Protein AF-A0A2E8ATG1-F1 (afdb_monomer_lite)

Secondary structure (DSSP, 8-state):
---SEEEEEE----HHHHHHHHHHH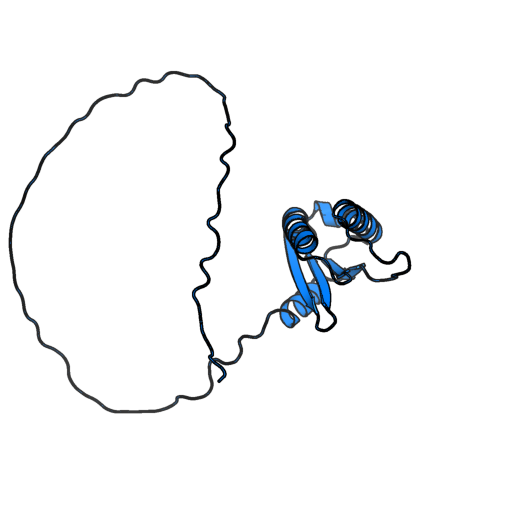HHHEEEEEEEE-TTS-EEEEEEEPHHHHTS-HHHHHHHHHHHHHHTT-PPPTT--SSEEEE-HHHHHHHHHHHS-----SSSS----------------------------------------------PPPP----------

Sequence (168 aa):
MAVRALFAEIPPLSPEVLAKLWSWSKEKFERSDVHMNLDESHVLIALCTEEGQNKTVRDWQRLLRTNLQNWGAELPKAQKGWLRGITVQEYESVSRAQSPQNSDQSAALREPDALAAAPEQNTCASCRGVAYSIGEEITPATTAVPHTTANFMRLPPPVNLLRKIAAH

Radius of gyration: 28.65 Å; chains: 1; bounding box: 74×66×48 Å

Structure (mmCIF, N/CA/C/O backbone):
data_AF-A0A2E8ATG1-F1
#
_entry.id   AF-A0A2E8ATG1-F1
#
loop_
_atom_site.group_PDB
_atom_site.id
_atom_site.type_symbol
_atom_site.label_atom_id
_atom_site.label_alt_id
_atom_site.label_comp_id
_atom_site.label_asym_id
_atom_site.label_entity_id
_atom_site.label_seq_id
_atom_site.pdbx_PDB_ins_code
_atom_site.Cartn_x
_atom_site.Cartn_y
_atom_site.Cartn_z
_atom_site.occupancy
_atom_site.B_iso_or_equiv
_atom_site.auth_seq_id
_atom_site.auth_comp_id
_atom_site.auth_asym_id
_atom_site.auth_atom_id
_atom_site.pdbx_PDB_model_num
ATOM 1 N N . MET A 1 1 ? -15.087 0.752 11.299 1.00 57.62 1 MET A N 1
ATOM 2 C CA . MET A 1 1 ? -13.902 0.599 12.167 1.00 57.62 1 MET A CA 1
ATOM 3 C C . MET A 1 1 ? -12.806 1.486 11.613 1.00 57.62 1 MET A C 1
ATOM 5 O O . MET A 1 1 ? -12.564 1.418 10.412 1.00 57.62 1 MET A O 1
ATOM 9 N N . ALA A 1 2 ? -12.229 2.345 12.453 1.00 69.19 2 ALA A N 1
ATOM 10 C CA . ALA A 1 2 ? -11.079 3.169 12.092 1.00 69.19 2 ALA A CA 1
ATOM 11 C C . ALA A 1 2 ? -9.877 2.264 11.791 1.00 69.19 2 ALA A C 1
ATOM 13 O O . ALA A 1 2 ? -9.642 1.292 12.514 1.00 69.19 2 ALA A O 1
ATOM 14 N N . VAL A 1 3 ? -9.149 2.545 10.713 1.00 81.44 3 VAL A N 1
ATOM 15 C CA . VAL A 1 3 ? -8.020 1.714 10.281 1.00 81.44 3 VAL A CA 1
ATOM 16 C C . VAL A 1 3 ? -6.734 2.302 10.839 1.00 81.44 3 VAL A C 1
ATOM 18 O O . VAL A 1 3 ? -6.309 3.368 10.406 1.00 81.44 3 VAL A O 1
ATOM 21 N N . ARG A 1 4 ? -6.111 1.613 11.800 1.00 89.25 4 ARG A N 1
ATOM 22 C CA . ARG A 1 4 ? -4.843 2.064 12.400 1.00 89.25 4 ARG A CA 1
ATOM 23 C C . ARG A 1 4 ? -3.612 1.598 11.643 1.00 89.25 4 ARG A C 1
ATOM 25 O O . ARG A 1 4 ? -2.631 2.328 11.601 1.00 89.25 4 ARG A O 1
ATOM 32 N N . ALA A 1 5 ? -3.679 0.431 11.019 1.00 92.44 5 ALA A N 1
ATOM 33 C CA . ALA A 1 5 ? -2.623 -0.067 10.161 1.00 92.44 5 ALA A CA 1
ATOM 34 C C . ALA A 1 5 ? -3.205 -0.777 8.936 1.00 92.44 5 ALA A C 1
ATOM 36 O O . ALA A 1 5 ? -4.348 -1.246 8.938 1.00 92.44 5 ALA A O 1
ATOM 37 N N . LEU A 1 6 ? -2.409 -0.826 7.876 1.00 92.94 6 LEU A N 1
ATOM 38 C CA . LEU A 1 6 ? -2.749 -1.391 6.583 1.00 92.94 6 LEU A CA 1
ATOM 39 C C . LEU A 1 6 ? -1.721 -2.435 6.185 1.00 92.94 6 LEU A C 1
ATOM 41 O O . LEU A 1 6 ? -0.523 -2.273 6.407 1.00 92.94 6 LEU A O 1
ATOM 45 N N . PHE A 1 7 ? -2.225 -3.472 5.537 1.00 92.88 7 PHE A N 1
ATOM 46 C CA . PHE A 1 7 ? -1.437 -4.476 4.853 1.00 92.88 7 PHE A CA 1
ATOM 47 C C . PHE A 1 7 ? -1.975 -4.602 3.433 1.00 92.88 7 PHE A C 1
ATOM 49 O O . PHE A 1 7 ? -3.181 -4.816 3.256 1.00 92.88 7 PHE A O 1
ATOM 56 N N . ALA A 1 8 ? -1.106 -4.443 2.439 1.00 92.62 8 ALA A N 1
ATOM 57 C CA . ALA A 1 8 ? -1.463 -4.578 1.040 1.00 92.62 8 ALA A CA 1
ATOM 58 C C . ALA A 1 8 ? -0.477 -5.473 0.284 1.00 92.62 8 ALA A C 1
ATOM 60 O O . ALA A 1 8 ? 0.713 -5.182 0.237 1.00 92.62 8 ALA A O 1
ATOM 61 N N . GLU A 1 9 ? -0.999 -6.518 -0.347 1.00 91.19 9 GLU A N 1
ATOM 62 C CA . GLU A 1 9 ? -0.312 -7.354 -1.326 1.00 91.19 9 GLU A CA 1
ATOM 63 C C . GLU A 1 9 ? -0.580 -6.795 -2.720 1.00 91.19 9 GLU A C 1
ATOM 65 O O . GLU A 1 9 ? -1.704 -6.800 -3.228 1.00 91.19 9 GLU A O 1
ATOM 70 N N . ILE A 1 10 ? 0.468 -6.272 -3.329 1.00 90.25 10 ILE A N 1
ATOM 71 C CA . ILE A 1 10 ? 0.442 -5.604 -4.617 1.00 90.25 10 ILE A CA 1
ATOM 72 C C . ILE A 1 10 ? 1.152 -6.529 -5.613 1.00 90.25 10 ILE A C 1
ATOM 74 O O . ILE A 1 10 ? 2.206 -7.076 -5.283 1.00 90.25 10 ILE A O 1
ATOM 78 N N . PRO A 1 11 ? 0.599 -6.749 -6.818 1.00 89.12 11 PRO A N 1
ATOM 79 C CA . PRO A 1 11 ? 1.281 -7.529 -7.848 1.00 89.12 11 PRO A CA 1
ATOM 80 C C . PRO A 1 11 ? 2.657 -6.930 -8.197 1.00 89.12 11 PRO A C 1
ATOM 82 O O . PRO A 1 11 ? 2.937 -5.787 -7.823 1.00 89.12 11 PRO A O 1
ATOM 85 N N . PRO A 1 12 ? 3.511 -7.666 -8.927 1.00 90.06 12 PRO A N 1
ATOM 86 C CA . PRO A 1 12 ? 4.789 -7.147 -9.397 1.00 90.06 12 PRO A CA 1
ATOM 87 C C . PRO A 1 12 ? 4.622 -5.785 -10.081 1.00 90.06 12 PRO A C 1
ATOM 89 O O . PRO A 1 12 ? 3.819 -5.622 -11.004 1.00 90.06 12 PRO A O 1
ATOM 92 N N . LEU A 1 13 ? 5.352 -4.788 -9.584 1.00 89.00 13 LEU A N 1
ATOM 93 C CA . LEU A 1 13 ? 5.352 -3.426 -10.103 1.00 89.00 13 LEU A CA 1
ATOM 94 C C . LEU A 1 13 ? 6.653 -3.166 -10.856 1.00 89.00 13 LEU A C 1
ATOM 96 O O . LEU A 1 13 ? 7.703 -3.703 -10.508 1.00 89.00 13 LEU A O 1
ATOM 100 N N . SER A 1 14 ? 6.608 -2.275 -11.846 1.00 92.06 14 SER A N 1
ATOM 101 C CA . SER A 1 14 ? 7.843 -1.738 -12.411 1.00 92.06 14 SER A CA 1
ATOM 102 C C . SER A 1 14 ? 8.593 -0.913 -11.350 1.00 92.06 14 SER A C 1
ATOM 104 O O . SER A 1 14 ? 7.960 -0.303 -10.477 1.00 92.06 14 SER A O 1
ATOM 106 N N . PRO A 1 15 ? 9.934 -0.832 -11.417 1.00 91.50 15 PRO A N 1
ATOM 107 C CA . PRO A 1 15 ? 10.729 -0.093 -10.433 1.00 91.50 15 PRO A CA 1
ATOM 108 C C . PRO A 1 15 ? 10.347 1.395 -10.350 1.00 91.50 15 PRO A C 1
ATOM 110 O O . PRO A 1 15 ? 10.405 1.992 -9.277 1.00 91.50 15 PRO A O 1
ATOM 113 N N . GLU A 1 16 ? 9.888 1.992 -11.454 1.00 94.06 16 GLU A N 1
ATOM 114 C CA . GLU A 1 16 ? 9.400 3.376 -11.480 1.00 94.06 16 GLU A CA 1
ATOM 115 C C . GLU A 1 16 ? 8.114 3.562 -10.665 1.00 94.06 16 GLU A C 1
ATOM 117 O O . GLU A 1 16 ? 7.968 4.546 -9.935 1.00 94.06 16 GLU A O 1
ATOM 122 N N . VAL A 1 17 ? 7.174 2.618 -10.772 1.00 93.44 17 VAL A N 1
ATOM 123 C CA . VAL A 1 17 ? 5.928 2.647 -9.997 1.00 93.44 17 VAL A CA 1
ATOM 124 C C . VAL A 1 17 ? 6.217 2.351 -8.530 1.00 93.44 17 VAL A C 1
ATOM 126 O O . VAL A 1 17 ? 5.651 3.007 -7.658 1.00 93.44 17 VAL A O 1
ATOM 129 N N . LEU A 1 18 ? 7.133 1.422 -8.248 1.00 92.56 18 LEU A N 1
ATOM 130 C CA . LEU A 1 18 ? 7.557 1.104 -6.888 1.00 92.56 18 LEU A CA 1
ATOM 131 C C . LEU A 1 18 ? 8.179 2.320 -6.185 1.00 92.56 18 LEU A C 1
ATOM 133 O O . LEU A 1 18 ? 7.839 2.605 -5.038 1.00 92.56 18 LEU A O 1
ATOM 137 N N . ALA A 1 19 ? 9.025 3.085 -6.880 1.00 93.12 19 ALA A N 1
ATOM 138 C CA . ALA A 1 19 ? 9.593 4.320 -6.344 1.00 93.12 19 ALA A CA 1
ATOM 139 C C . ALA A 1 19 ? 8.503 5.350 -5.995 1.00 93.12 19 ALA A C 1
ATOM 141 O O . ALA A 1 19 ? 8.533 5.946 -4.918 1.00 93.12 19 ALA A O 1
ATOM 142 N N . LYS A 1 20 ? 7.496 5.518 -6.864 1.00 95.12 20 LYS A N 1
ATOM 143 C CA . LYS A 1 20 ? 6.347 6.402 -6.597 1.00 95.12 20 LYS A CA 1
ATOM 144 C C . LYS A 1 20 ? 5.509 5.913 -5.418 1.00 95.12 20 LYS A C 1
ATOM 146 O O . LYS A 1 20 ? 5.111 6.726 -4.586 1.00 95.12 20 LYS A O 1
ATOM 151 N N . LEU A 1 21 ? 5.279 4.603 -5.325 1.00 93.62 21 LEU A N 1
ATOM 152 C CA . LEU A 1 21 ? 4.564 3.981 -4.214 1.00 93.62 21 LEU A CA 1
ATOM 153 C C . LEU A 1 21 ? 5.277 4.241 -2.884 1.00 93.62 21 LEU A C 1
ATOM 155 O O . LEU A 1 21 ? 4.624 4.642 -1.925 1.00 93.62 21 LEU A O 1
ATOM 159 N N . TRP A 1 22 ? 6.600 4.075 -2.850 1.00 92.12 22 TRP A N 1
ATOM 160 C CA . TRP A 1 22 ? 7.430 4.335 -1.675 1.00 92.12 22 TRP A CA 1
ATOM 161 C C . TRP A 1 22 ? 7.403 5.806 -1.247 1.00 92.12 22 TRP A C 1
ATOM 163 O O . TRP A 1 22 ? 7.229 6.122 -0.070 1.00 92.12 22 TRP A O 1
ATOM 173 N N . SER A 1 23 ? 7.553 6.734 -2.197 1.00 93.62 23 SER A N 1
ATOM 174 C CA . SER A 1 23 ? 7.465 8.170 -1.908 1.00 93.62 23 SER A CA 1
ATOM 175 C C . SER A 1 23 ? 6.084 8.557 -1.382 1.00 93.62 23 SER A C 1
ATOM 177 O O . SER A 1 23 ? 5.979 9.272 -0.388 1.00 93.62 23 SER A O 1
ATOM 179 N N . TRP A 1 24 ? 5.026 8.049 -2.014 1.00 94.12 24 TRP A N 1
ATOM 180 C CA . TRP A 1 24 ? 3.653 8.309 -1.600 1.00 94.12 24 TRP A CA 1
ATOM 181 C C . TRP A 1 24 ? 3.334 7.711 -0.224 1.00 94.12 24 TRP A C 1
ATOM 183 O O . TRP A 1 24 ? 2.677 8.365 0.585 1.00 94.12 24 TRP A O 1
ATOM 193 N N . SER A 1 25 ? 3.805 6.495 0.076 1.00 92.44 25 SER A N 1
ATOM 194 C CA . SER A 1 25 ? 3.542 5.858 1.367 1.00 92.44 25 SER A CA 1
ATOM 195 C C . SER A 1 25 ? 4.200 6.631 2.511 1.00 92.44 25 SER A C 1
ATOM 197 O O . SER A 1 25 ? 3.554 6.876 3.527 1.00 92.44 25 SER A O 1
ATOM 199 N N . LYS A 1 26 ? 5.430 7.119 2.314 1.00 92.31 26 LYS A N 1
ATOM 200 C CA . LYS A 1 26 ? 6.115 7.974 3.295 1.00 92.31 26 LYS A CA 1
ATOM 201 C C . LYS A 1 26 ? 5.419 9.312 3.540 1.00 92.31 26 LYS A C 1
ATOM 203 O O . LYS A 1 26 ? 5.548 9.862 4.625 1.00 92.31 26 LYS A O 1
ATOM 208 N N . GLU A 1 27 ? 4.711 9.847 2.549 1.00 91.56 27 GLU A N 1
ATOM 209 C CA . GLU A 1 27 ? 3.950 11.092 2.699 1.00 91.56 27 GLU A CA 1
ATOM 210 C C . GLU A 1 27 ? 2.621 10.870 3.438 1.00 91.56 27 GLU A C 1
ATOM 212 O O . GLU A 1 27 ? 2.176 11.728 4.197 1.00 91.56 27 GLU A O 1
ATOM 217 N N . LYS A 1 28 ? 1.947 9.739 3.191 1.00 88.88 28 LYS A N 1
ATOM 218 C CA . LYS A 1 28 ? 0.584 9.492 3.696 1.00 88.88 28 LYS A CA 1
ATOM 219 C C . LYS A 1 28 ? 0.516 8.779 5.038 1.00 88.88 28 LYS A C 1
ATOM 221 O O . LYS A 1 28 ? -0.519 8.868 5.702 1.00 88.88 28 LYS A O 1
ATOM 226 N N . PHE A 1 29 ? 1.562 8.062 5.420 1.00 92.44 29 PHE A N 1
ATOM 227 C CA . PHE A 1 29 ? 1.578 7.224 6.612 1.00 92.44 29 PHE A CA 1
ATOM 228 C C . PHE A 1 29 ? 2.613 7.717 7.614 1.00 92.44 29 PHE A C 1
ATOM 230 O O . PHE A 1 29 ? 3.634 8.285 7.243 1.00 92.44 29 PHE A O 1
ATOM 237 N N . GLU A 1 30 ? 2.352 7.479 8.898 1.00 92.56 30 GLU A N 1
ATOM 238 C CA . GLU A 1 30 ? 3.309 7.809 9.958 1.00 92.56 30 GLU A CA 1
ATOM 239 C C . GLU A 1 30 ? 4.551 6.918 9.852 1.00 92.56 30 GLU A C 1
ATOM 241 O O . GLU A 1 30 ? 5.685 7.363 10.021 1.00 92.56 30 GLU A O 1
ATOM 246 N N . ARG A 1 31 ? 4.322 5.641 9.536 1.00 92.12 31 ARG A N 1
ATOM 247 C CA . ARG A 1 31 ? 5.357 4.662 9.213 1.00 92.12 31 ARG A CA 1
ATOM 248 C C . ARG A 1 31 ? 4.882 3.815 8.051 1.00 92.12 31 ARG A C 1
ATOM 250 O O . ARG A 1 31 ? 3.710 3.449 7.994 1.00 92.12 31 ARG A O 1
ATOM 257 N N . SER A 1 32 ? 5.777 3.505 7.128 1.00 93.19 32 SER A N 1
ATOM 258 C CA . SER A 1 32 ? 5.475 2.608 6.021 1.00 93.19 32 SER A CA 1
ATOM 259 C C . SER A 1 32 ? 6.720 1.863 5.595 1.00 93.19 32 SER A C 1
ATOM 261 O O . SER A 1 32 ? 7.764 2.494 5.426 1.00 93.19 32 SER A O 1
ATOM 263 N N . ASP A 1 33 ? 6.551 0.585 5.306 1.00 91.19 33 ASP A N 1
ATOM 264 C CA . ASP A 1 33 ? 7.558 -0.267 4.706 1.00 91.19 33 ASP A CA 1
ATOM 265 C C . ASP A 1 33 ? 6.963 -0.972 3.486 1.00 91.19 33 ASP A C 1
ATOM 267 O O . ASP A 1 33 ? 5.779 -1.319 3.448 1.00 91.19 33 ASP A O 1
ATOM 271 N N . VAL A 1 34 ? 7.794 -1.157 2.465 1.00 90.69 34 VAL A N 1
ATOM 272 C CA . VAL A 1 34 ? 7.466 -1.910 1.256 1.00 90.69 34 VAL A CA 1
ATOM 273 C C . VAL A 1 34 ? 8.520 -2.986 1.084 1.00 90.69 34 VAL A C 1
ATOM 275 O O . VAL A 1 34 ? 9.709 -2.686 0.981 1.00 90.69 34 VAL A O 1
ATOM 278 N N . HIS A 1 35 ? 8.072 -4.230 1.044 1.00 89.19 35 HIS A N 1
ATOM 279 C CA . HIS A 1 35 ? 8.912 -5.406 0.881 1.00 89.19 35 HIS A CA 1
ATOM 280 C C . HIS A 1 35 ? 8.585 -6.087 -0.440 1.00 89.19 35 HIS A C 1
ATOM 282 O O . HIS A 1 35 ? 7.469 -5.974 -0.940 1.00 89.19 35 HIS A O 1
ATOM 288 N N . MET A 1 36 ? 9.551 -6.801 -1.000 1.00 88.50 36 MET A N 1
ATOM 289 C CA . MET A 1 36 ? 9.329 -7.685 -2.138 1.00 88.50 36 MET A CA 1
ATOM 290 C C . MET A 1 36 ? 9.270 -9.120 -1.611 1.00 88.50 36 MET A C 1
ATOM 292 O O . MET A 1 36 ? 10.162 -9.536 -0.873 1.00 88.50 36 MET A O 1
ATOM 296 N N . ASN A 1 37 ? 8.219 -9.855 -1.957 1.00 86.69 37 ASN A N 1
ATOM 297 C CA . ASN A 1 37 ? 8.102 -11.279 -1.667 1.00 86.69 37 ASN A CA 1
ATOM 298 C C . ASN A 1 37 ? 8.910 -12.115 -2.675 1.00 86.69 37 ASN A C 1
ATOM 300 O O . ASN A 1 37 ? 9.404 -11.619 -3.688 1.00 86.69 37 ASN A O 1
ATOM 304 N N . LEU A 1 38 ? 9.004 -13.419 -2.402 1.00 85.19 38 LEU A N 1
ATOM 305 C CA . LEU A 1 38 ? 9.671 -14.398 -3.267 1.00 85.19 38 LEU A CA 1
ATOM 306 C C . LEU A 1 38 ? 8.981 -14.563 -4.630 1.00 85.19 38 LEU A C 1
ATOM 308 O O . LEU A 1 38 ? 9.638 -14.886 -5.612 1.00 85.19 38 LEU A O 1
ATOM 312 N N . ASP A 1 39 ? 7.672 -14.333 -4.688 1.00 86.81 39 ASP A N 1
ATOM 313 C CA . ASP A 1 39 ? 6.832 -14.384 -5.887 1.00 86.81 39 ASP A CA 1
ATOM 314 C C . ASP A 1 39 ? 6.810 -13.059 -6.676 1.00 86.81 39 ASP A C 1
ATOM 316 O O . ASP A 1 39 ? 5.908 -12.826 -7.477 1.00 86.81 39 ASP A O 1
ATOM 320 N N . GLU A 1 40 ? 7.791 -12.177 -6.443 1.00 84.81 40 GLU A N 1
ATOM 321 C CA . GLU A 1 40 ? 7.927 -10.841 -7.055 1.00 84.81 40 GLU A CA 1
ATOM 322 C C . GLU A 1 40 ? 6.778 -9.865 -6.726 1.00 84.81 40 GLU A C 1
ATOM 324 O O . GLU A 1 40 ? 6.772 -8.712 -7.171 1.00 84.81 40 GLU A O 1
ATOM 329 N N . SER A 1 41 ? 5.801 -10.286 -5.916 1.00 87.56 41 SER A N 1
ATOM 330 C CA . SER A 1 41 ? 4.780 -9.398 -5.375 1.00 87.56 41 SER A CA 1
ATOM 331 C C . SER A 1 41 ? 5.399 -8.426 -4.372 1.00 87.56 41 SER A C 1
ATOM 333 O O . SER A 1 41 ? 6.410 -8.707 -3.731 1.00 87.56 41 SER A O 1
ATOM 335 N N . HIS A 1 42 ? 4.762 -7.278 -4.186 1.00 89.94 42 HIS A N 1
ATOM 336 C CA . HIS A 1 42 ? 5.199 -6.266 -3.235 1.00 89.94 42 HIS A CA 1
ATOM 337 C C . HIS A 1 42 ? 4.216 -6.191 -2.074 1.00 89.94 42 HIS A C 1
ATOM 339 O O . HIS A 1 42 ? 3.006 -6.135 -2.277 1.00 89.94 42 HIS A O 1
ATOM 345 N N . VAL A 1 43 ? 4.721 -6.167 -0.849 1.00 91.56 43 VAL A N 1
ATOM 346 C CA . VAL A 1 43 ? 3.921 -6.021 0.363 1.00 91.56 43 VAL A CA 1
ATOM 347 C C . VAL A 1 43 ? 4.137 -4.625 0.917 1.00 91.56 43 VAL A C 1
ATOM 349 O O . VAL A 1 43 ? 5.242 -4.293 1.329 1.00 91.56 43 VAL A O 1
ATOM 352 N N . LEU A 1 44 ? 3.080 -3.819 0.953 1.00 92.44 44 LEU A N 1
ATOM 353 C CA . LEU A 1 44 ? 3.049 -2.545 1.665 1.00 92.44 44 LEU A CA 1
ATOM 354 C C . LEU A 1 44 ? 2.457 -2.767 3.058 1.00 92.44 44 LEU A C 1
ATOM 356 O O . LEU A 1 44 ? 1.324 -3.232 3.197 1.00 92.44 44 LEU A O 1
ATOM 360 N N . ILE A 1 45 ? 3.202 -2.370 4.082 1.00 93.12 45 ILE A N 1
ATOM 361 C CA . ILE A 1 45 ? 2.774 -2.375 5.479 1.00 93.12 45 ILE A CA 1
ATOM 362 C C . ILE A 1 45 ? 2.862 -0.938 5.971 1.00 93.12 45 ILE A C 1
ATOM 364 O O . ILE A 1 45 ? 3.906 -0.306 5.837 1.00 93.12 45 ILE A O 1
ATOM 368 N N . ALA A 1 46 ? 1.779 -0.393 6.515 1.00 93.75 46 ALA A N 1
ATOM 369 C CA . ALA A 1 46 ? 1.765 1.011 6.910 1.00 93.75 46 ALA A CA 1
ATOM 370 C C . ALA A 1 46 ? 0.941 1.282 8.167 1.00 93.75 46 ALA A C 1
ATOM 372 O O . ALA A 1 46 ? -0.098 0.663 8.386 1.00 93.75 46 ALA A O 1
ATOM 373 N N . LEU A 1 47 ? 1.394 2.248 8.962 1.00 93.44 47 LEU A N 1
ATOM 374 C CA . LEU A 1 47 ? 0.708 2.795 10.125 1.00 93.44 47 LEU A CA 1
ATOM 375 C C . LEU A 1 47 ? 0.051 4.129 9.745 1.00 93.44 47 LEU A C 1
ATOM 377 O O . LEU A 1 47 ? 0.713 5.066 9.291 1.00 93.44 47 LEU A O 1
ATOM 381 N N . CYS A 1 48 ? -1.266 4.216 9.907 1.00 91.50 48 CYS A N 1
ATOM 382 C CA . CYS A 1 48 ? -2.050 5.388 9.530 1.00 91.50 48 CYS A CA 1
ATOM 383 C C . CYS A 1 48 ? -1.837 6.557 10.498 1.00 91.50 48 CYS A C 1
ATOM 385 O O . CYS A 1 48 ? -1.975 6.395 11.711 1.00 91.50 48 CYS A O 1
ATOM 387 N N . THR A 1 49 ? -1.638 7.755 9.942 1.00 90.56 49 THR A N 1
ATOM 388 C CA . THR A 1 49 ? -1.724 9.022 10.686 1.00 90.56 49 THR A CA 1
ATOM 389 C C . THR A 1 49 ? -3.126 9.224 11.268 1.00 90.56 49 THR A C 1
ATOM 391 O O . THR A 1 49 ? -4.084 8.581 10.830 1.00 90.56 49 THR A O 1
ATOM 394 N N . GLU A 1 50 ? -3.288 10.151 12.215 1.00 85.50 50 GLU A N 1
ATOM 395 C CA . GLU A 1 50 ? -4.601 10.469 12.802 1.00 85.50 50 GLU A CA 1
ATOM 396 C C . GLU A 1 50 ? -5.654 10.837 11.741 1.00 85.50 50 GLU A C 1
ATOM 398 O O . GLU A 1 50 ? -6.792 10.369 11.799 1.00 85.50 50 GLU A O 1
ATOM 403 N N . GLU A 1 51 ? -5.267 11.593 10.708 1.00 82.44 51 GLU A N 1
ATOM 404 C CA . GLU A 1 51 ? -6.148 11.912 9.578 1.00 82.44 51 GLU A CA 1
ATOM 405 C C . GLU A 1 51 ? -6.518 10.654 8.771 1.00 82.44 51 GLU A C 1
ATOM 407 O O . GLU A 1 51 ? -7.671 10.459 8.368 1.00 82.44 51 GLU A O 1
ATOM 412 N N . GLY A 1 52 ? -5.547 9.761 8.568 1.00 80.56 52 GLY A N 1
ATOM 413 C CA . GLY A 1 52 ? -5.721 8.495 7.864 1.00 80.56 52 GLY A CA 1
ATOM 414 C C . GLY A 1 52 ? -6.604 7.481 8.597 1.00 80.56 52 GLY A C 1
ATOM 415 O O . GLY A 1 52 ? -7.271 6.673 7.947 1.00 80.56 52 GLY A O 1
ATOM 416 N N . GLN A 1 53 ? -6.661 7.542 9.930 1.00 83.81 53 GLN A N 1
ATOM 417 C CA . GLN A 1 53 ? -7.459 6.633 10.762 1.00 83.81 53 GLN A CA 1
ATOM 418 C C . GLN A 1 53 ? -8.970 6.805 10.563 1.00 83.81 53 GLN A C 1
ATOM 420 O O . GLN A 1 53 ? -9.726 5.846 10.736 1.00 83.81 53 GLN A O 1
ATOM 425 N N . ASN A 1 54 ? -9.411 7.990 10.131 1.00 86.44 54 ASN A N 1
ATOM 426 C CA . ASN A 1 54 ? -10.816 8.266 9.820 1.00 86.44 54 ASN A CA 1
ATOM 427 C 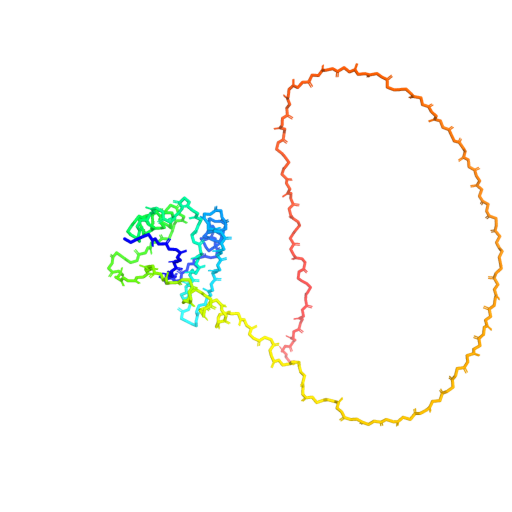C . ASN A 1 54 ? -11.285 7.624 8.504 1.00 86.44 54 ASN A C 1
ATOM 429 O O . ASN A 1 54 ? -12.485 7.567 8.236 1.00 86.44 54 ASN A O 1
ATOM 433 N N . LYS A 1 55 ? -10.360 7.134 7.671 1.00 88.44 55 LYS A N 1
ATOM 434 C CA . LYS A 1 55 ? -10.678 6.493 6.392 1.00 88.44 55 LYS A CA 1
ATOM 435 C C . LYS A 1 55 ? -10.964 5.008 6.578 1.00 88.44 55 LYS A C 1
ATOM 437 O O . LYS A 1 55 ? -10.341 4.318 7.386 1.00 88.44 55 LYS A O 1
ATOM 442 N N . THR A 1 56 ? -11.891 4.487 5.780 1.00 90.44 56 THR A N 1
ATOM 443 C CA . THR A 1 56 ? -12.168 3.050 5.748 1.00 90.44 56 THR A CA 1
ATOM 444 C C . THR A 1 56 ? -11.154 2.315 4.871 1.00 90.44 56 THR A C 1
ATOM 446 O O . THR A 1 56 ? -10.517 2.899 3.994 1.00 90.44 56 THR A O 1
ATOM 449 N N . VAL A 1 57 ? -11.050 0.993 5.038 1.00 90.12 57 VAL A N 1
ATOM 450 C CA . VAL A 1 57 ? -10.254 0.122 4.147 1.00 90.12 57 VAL A CA 1
ATOM 451 C C . VAL A 1 57 ? -10.642 0.332 2.677 1.00 90.12 57 VAL A C 1
ATOM 453 O O . VAL A 1 57 ? -9.784 0.338 1.800 1.00 90.12 57 VAL A O 1
ATOM 456 N N . ARG A 1 58 ? -11.932 0.565 2.400 1.00 89.31 58 ARG A N 1
ATOM 457 C CA . ARG A 1 58 ? -12.446 0.805 1.047 1.00 89.31 58 ARG A CA 1
ATOM 458 C C . ARG A 1 58 ? -11.958 2.134 0.465 1.00 89.31 58 ARG A C 1
ATOM 460 O O . ARG A 1 58 ? -11.667 2.197 -0.729 1.00 89.31 58 ARG A O 1
ATOM 467 N N . ASP A 1 59 ? -11.846 3.172 1.288 1.00 91.25 59 ASP A N 1
ATOM 468 C CA . ASP A 1 59 ? -11.303 4.467 0.861 1.00 91.25 59 ASP A CA 1
ATOM 469 C C . ASP A 1 59 ? -9.820 4.343 0.517 1.00 91.25 59 ASP A C 1
ATOM 471 O O . ASP A 1 59 ? -9.384 4.833 -0.524 1.00 91.25 59 ASP A O 1
ATOM 475 N N . TRP A 1 60 ? -9.066 3.609 1.339 1.00 91.00 60 TRP A N 1
ATOM 476 C CA . TRP A 1 60 ? -7.663 3.296 1.074 1.00 91.00 60 TRP A CA 1
ATOM 477 C C . TRP A 1 60 ? -7.478 2.461 -0.194 1.00 91.00 60 TRP A C 1
ATOM 479 O O . TRP A 1 60 ? -6.641 2.801 -1.027 1.00 91.00 60 TRP A O 1
ATOM 489 N N . GLN A 1 61 ? -8.305 1.433 -0.401 1.00 90.69 61 GLN A N 1
ATOM 490 C CA . GLN A 1 61 ? -8.321 0.648 -1.640 1.00 90.69 61 GLN A CA 1
ATOM 491 C C . GLN A 1 61 ? -8.571 1.523 -2.865 1.00 90.69 61 GLN A C 1
ATOM 493 O O . GLN A 1 61 ? -7.886 1.376 -3.876 1.00 90.69 61 GLN A O 1
ATOM 498 N N . ARG A 1 62 ? -9.551 2.431 -2.786 1.00 90.38 62 ARG A N 1
ATOM 499 C CA . ARG A 1 62 ? -9.865 3.349 -3.883 1.00 90.38 62 ARG A CA 1
ATOM 500 C C . ARG A 1 62 ? -8.690 4.279 -4.165 1.00 90.38 62 ARG A C 1
ATOM 502 O O . ARG A 1 62 ? -8.303 4.406 -5.319 1.00 90.38 62 ARG A O 1
ATOM 509 N N . LEU A 1 63 ? -8.120 4.893 -3.130 1.00 91.75 63 LEU A N 1
ATOM 510 C CA . LEU A 1 63 ? -7.008 5.832 -3.261 1.00 91.75 63 LEU A CA 1
ATOM 511 C C . LEU A 1 63 ? -5.773 5.162 -3.871 1.00 91.75 63 LEU A C 1
ATOM 513 O O . LEU A 1 63 ? -5.219 5.661 -4.848 1.00 91.75 63 LEU A O 1
ATOM 517 N N . LEU A 1 64 ? -5.384 4.006 -3.331 1.00 91.31 64 LEU A N 1
ATOM 518 C CA . LEU A 1 64 ? -4.211 3.278 -3.792 1.00 91.31 64 LEU A CA 1
ATOM 519 C C . LEU A 1 64 ? -4.395 2.761 -5.224 1.00 91.31 64 LEU A C 1
ATOM 521 O O . LEU A 1 64 ? -3.488 2.893 -6.039 1.00 91.31 64 LEU A O 1
ATOM 525 N N . ARG A 1 65 ? -5.586 2.252 -5.566 1.00 91.00 65 ARG A N 1
ATOM 526 C CA . ARG A 1 65 ? -5.897 1.819 -6.935 1.00 91.00 65 ARG A CA 1
ATOM 527 C C . ARG A 1 65 ? -5.837 2.980 -7.928 1.00 91.00 65 ARG A C 1
ATOM 529 O O . ARG A 1 65 ? -5.239 2.817 -8.985 1.00 91.00 65 ARG A O 1
ATOM 536 N N . THR A 1 66 ? -6.417 4.134 -7.594 1.00 92.06 66 THR A N 1
ATOM 537 C CA . THR A 1 66 ? -6.348 5.331 -8.447 1.00 92.06 66 THR A CA 1
ATOM 538 C C . THR A 1 66 ? -4.903 5.777 -8.660 1.00 92.06 66 THR A C 1
ATOM 540 O O . THR A 1 66 ? -4.516 6.075 -9.784 1.00 92.06 66 THR A O 1
ATOM 543 N N . ASN A 1 67 ? -4.087 5.790 -7.605 1.00 93.31 67 ASN A N 1
ATOM 544 C CA . ASN A 1 67 ? -2.683 6.179 -7.711 1.00 93.31 67 ASN A CA 1
ATOM 545 C C . ASN A 1 67 ? -1.878 5.213 -8.578 1.00 93.31 67 ASN A C 1
ATOM 547 O O . ASN A 1 67 ? -1.193 5.656 -9.493 1.00 93.31 67 ASN A O 1
ATOM 551 N N . LEU A 1 68 ? -2.010 3.906 -8.342 1.00 91.50 68 LEU A N 1
ATOM 552 C CA . LEU A 1 68 ? -1.325 2.890 -9.140 1.00 91.50 68 LEU A CA 1
ATOM 553 C C . LEU A 1 68 ? -1.725 2.994 -10.618 1.00 91.50 68 LEU A C 1
ATOM 555 O O . LEU A 1 68 ? -0.846 3.024 -11.477 1.00 91.50 68 LEU A O 1
ATOM 559 N N . GLN A 1 69 ? -3.015 3.197 -10.906 1.00 92.19 69 GLN A N 1
ATOM 560 C CA . GLN A 1 69 ? -3.497 3.422 -12.270 1.00 92.19 69 GLN A CA 1
ATOM 561 C C . GLN A 1 69 ? -2.885 4.683 -12.901 1.00 92.19 69 GLN A C 1
ATOM 563 O O . GLN A 1 69 ? -2.412 4.634 -14.034 1.00 92.19 69 GLN A O 1
ATOM 568 N N . ASN A 1 70 ? -2.829 5.794 -12.162 1.00 93.75 70 ASN A N 1
ATOM 569 C CA . ASN A 1 70 ? -2.202 7.038 -12.623 1.00 93.75 70 ASN A CA 1
ATOM 570 C C . ASN A 1 70 ? -0.690 6.896 -12.856 1.00 93.75 70 ASN A C 1
ATOM 572 O O . ASN A 1 70 ? -0.101 7.673 -13.605 1.00 93.75 70 ASN A O 1
ATOM 576 N N . TRP A 1 71 ? -0.042 5.927 -12.209 1.00 94.31 71 TRP A N 1
ATOM 577 C CA . TRP A 1 71 ? 1.379 5.638 -12.389 1.00 94.31 71 TRP A CA 1
ATOM 578 C C . TRP A 1 71 ? 1.656 4.608 -13.487 1.00 94.31 71 TRP A C 1
ATOM 580 O O . TRP A 1 71 ? 2.824 4.369 -13.779 1.00 94.31 71 TRP A O 1
ATOM 590 N N . GLY A 1 72 ? 0.617 4.048 -14.114 1.00 89.94 72 GLY A N 1
ATOM 591 C CA . GLY A 1 72 ? 0.740 3.057 -15.184 1.00 89.94 72 GLY A CA 1
ATOM 592 C C . GLY A 1 72 ? 0.744 1.602 -14.707 1.00 89.94 72 GLY A C 1
ATOM 593 O O . GLY A 1 72 ? 1.100 0.723 -15.485 1.00 89.94 72 GLY A O 1
ATOM 594 N N . ALA A 1 73 ? 0.353 1.330 -13.458 1.00 88.25 73 ALA A N 1
ATOM 595 C CA . ALA A 1 73 ? 0.154 -0.024 -12.947 1.00 88.25 73 ALA A CA 1
ATOM 596 C C . ALA A 1 73 ? -1.337 -0.364 -12.837 1.00 88.25 73 ALA A C 1
ATOM 598 O O . ALA A 1 73 ? -2.112 0.337 -12.184 1.00 88.25 73 ALA A O 1
ATOM 599 N N . GLU A 1 74 ? -1.744 -1.481 -13.434 1.00 82.94 74 GLU A N 1
ATOM 600 C CA . GLU A 1 74 ? -3.106 -1.993 -13.307 1.00 82.94 74 GLU A CA 1
ATOM 601 C C . GLU A 1 74 ? -3.169 -3.092 -12.244 1.00 82.94 74 GLU A C 1
ATOM 603 O O . GLU A 1 74 ? -2.501 -4.118 -12.353 1.00 82.94 74 GLU A O 1
ATOM 608 N N . LEU A 1 75 ? -4.010 -2.909 -11.218 1.00 83.00 75 LEU A N 1
ATOM 609 C CA . LEU A 1 75 ? -4.345 -4.020 -10.326 1.00 83.00 75 LEU A CA 1
ATOM 610 C C . LEU A 1 75 ? -5.435 -4.899 -10.940 1.00 83.00 75 LEU A C 1
ATOM 612 O O . LEU A 1 75 ? -6.415 -4.368 -11.482 1.00 83.00 75 LEU A O 1
ATOM 616 N N . PRO A 1 76 ? -5.366 -6.226 -10.746 1.00 78.75 76 PRO A N 1
ATOM 617 C CA . PRO A 1 76 ? -6.438 -7.124 -11.135 1.00 78.75 76 PRO A CA 1
ATOM 618 C C . PRO A 1 76 ? -7.767 -6.696 -10.494 1.00 78.75 76 PRO A C 1
ATOM 620 O O . PRO A 1 76 ? -7.912 -6.626 -9.270 1.00 78.75 76 PRO A O 1
ATOM 623 N N . LYS A 1 77 ? -8.785 -6.429 -11.323 1.00 72.00 77 LYS A N 1
ATOM 624 C CA . LYS A 1 77 ? -10.117 -5.978 -10.861 1.00 72.00 77 LYS A CA 1
ATOM 625 C C . LYS A 1 77 ? -10.783 -6.979 -9.907 1.00 72.00 77 LYS A C 1
ATOM 627 O O . LYS A 1 77 ? -11.573 -6.568 -9.058 1.00 72.00 77 LYS A O 1
ATOM 632 N N . ALA A 1 78 ? -10.442 -8.263 -10.039 1.00 72.00 78 ALA A N 1
ATOM 633 C CA . ALA A 1 78 ? -11.001 -9.375 -9.276 1.00 72.00 78 ALA A CA 1
ATOM 634 C C . ALA A 1 78 ? -10.224 -9.729 -7.993 1.00 72.00 78 ALA A C 1
ATOM 636 O O . ALA A 1 78 ? -10.647 -10.634 -7.275 1.00 72.00 78 ALA A O 1
ATOM 637 N N . GLN A 1 79 ? -9.125 -9.036 -7.672 1.00 74.88 79 GLN A N 1
ATOM 638 C CA . GLN A 1 79 ? -8.368 -9.333 -6.456 1.00 74.88 79 GLN A CA 1
ATOM 639 C C . GLN A 1 79 ? -9.193 -8.896 -5.237 1.00 74.88 79 GLN A C 1
ATOM 641 O O . GLN A 1 79 ? -9.393 -7.706 -4.987 1.00 74.88 79 GLN A O 1
ATOM 646 N N . LYS A 1 80 ? -9.745 -9.863 -4.499 1.00 75.62 80 LYS A N 1
ATOM 647 C CA . LYS A 1 80 ? -10.403 -9.627 -3.208 1.00 75.62 80 LYS A CA 1
ATOM 648 C C . LYS A 1 80 ? -9.359 -9.753 -2.104 1.00 75.62 80 LYS A C 1
ATOM 650 O O . LYS A 1 80 ? -8.513 -10.632 -2.165 1.00 75.62 80 LYS A O 1
ATOM 655 N N . GLY A 1 81 ? -9.427 -8.882 -1.101 1.00 80.69 81 GLY A N 1
ATOM 656 C CA . GLY A 1 81 ? -8.574 -8.986 0.090 1.00 80.69 81 GLY A CA 1
ATOM 657 C C . GLY A 1 81 ? -7.114 -8.556 -0.087 1.00 80.69 81 GLY A C 1
ATOM 658 O O . GLY A 1 81 ? -6.374 -8.627 0.882 1.00 80.69 81 GLY A O 1
ATOM 659 N N . TRP A 1 82 ? -6.723 -8.053 -1.264 1.00 88.25 82 TRP A N 1
ATOM 660 C CA . TRP A 1 82 ? -5.360 -7.569 -1.533 1.00 88.25 82 TRP A CA 1
ATOM 661 C C . TRP A 1 82 ? -4.932 -6.408 -0.636 1.00 88.25 82 TRP A C 1
ATOM 663 O O . TRP A 1 82 ? -3.750 -6.202 -0.437 1.00 88.25 82 TRP A O 1
ATOM 673 N N . LEU A 1 83 ? -5.882 -5.648 -0.086 1.00 91.25 83 LEU A N 1
ATOM 674 C CA . LEU A 1 83 ? -5.627 -4.653 0.948 1.00 91.25 83 LEU A CA 1
ATOM 675 C C . LEU A 1 83 ? -6.614 -4.871 2.086 1.00 91.25 83 LEU A C 1
ATOM 677 O O . LEU A 1 83 ? -7.832 -4.890 1.862 1.00 91.25 83 LEU A O 1
ATOM 681 N N . ARG A 1 84 ? -6.080 -4.998 3.299 1.00 91.94 84 ARG A N 1
ATOM 682 C CA . ARG A 1 84 ? -6.846 -5.165 4.533 1.00 91.94 84 ARG A CA 1
ATOM 683 C C . ARG A 1 84 ? -6.334 -4.233 5.626 1.00 91.94 84 ARG A C 1
ATOM 685 O O . ARG A 1 84 ? -5.158 -3.879 5.665 1.00 91.94 84 ARG A O 1
ATOM 692 N N . GLY A 1 85 ? -7.241 -3.842 6.516 1.00 91.44 85 GLY A N 1
ATOM 693 C CA . GLY A 1 85 ? -6.856 -3.227 7.780 1.00 91.44 85 GLY A CA 1
ATOM 694 C C . GLY A 1 85 ? -6.309 -4.301 8.712 1.00 91.44 85 GLY A C 1
ATOM 695 O O . GLY A 1 85 ? -6.897 -5.378 8.799 1.00 91.44 85 GLY A O 1
ATOM 696 N N . ILE A 1 86 ? -5.204 -4.002 9.380 1.00 91.31 86 ILE A N 1
ATOM 697 C CA . ILE A 1 86 ? -4.597 -4.861 10.398 1.00 91.31 86 ILE A CA 1
ATOM 698 C C . ILE A 1 86 ? -4.522 -4.108 11.726 1.00 91.31 86 ILE A C 1
ATOM 700 O O . ILE A 1 86 ? -4.619 -2.876 11.780 1.00 91.31 86 ILE A O 1
ATOM 704 N N . THR A 1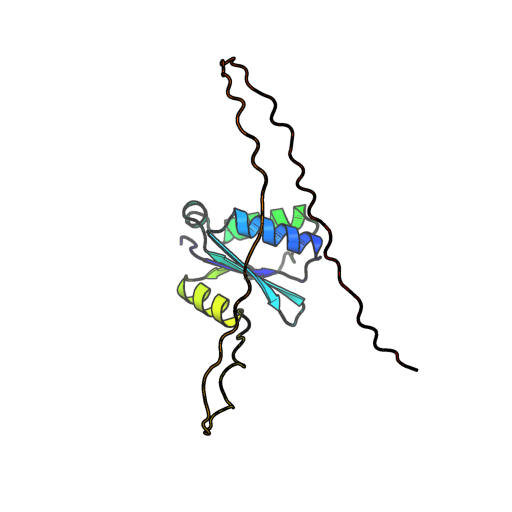 87 ? -4.377 -4.852 12.815 1.00 90.19 87 THR A N 1
ATOM 705 C CA . THR A 1 87 ? -4.106 -4.279 14.133 1.00 90.19 87 THR A CA 1
ATOM 706 C C . THR A 1 87 ? -2.674 -3.744 14.214 1.00 90.19 87 THR A C 1
ATOM 708 O O . THR A 1 87 ? -1.796 -4.120 13.438 1.00 90.19 87 THR A O 1
ATOM 711 N N . VAL A 1 88 ? -2.413 -2.867 15.186 1.00 89.25 88 VAL A N 1
ATOM 712 C CA . VAL A 1 88 ? -1.051 -2.363 15.447 1.00 89.25 88 VAL A CA 1
ATOM 713 C C . VAL A 1 88 ? -0.114 -3.505 15.870 1.00 89.25 88 VAL A C 1
ATOM 715 O O . VAL A 1 88 ? 1.043 -3.538 15.472 1.00 89.25 88 VAL A O 1
ATOM 718 N N . GLN A 1 89 ? -0.627 -4.497 16.602 1.00 87.81 89 GLN A N 1
ATOM 719 C CA . GLN A 1 89 ? 0.146 -5.674 17.001 1.00 87.81 89 GLN A CA 1
ATOM 720 C C . GLN A 1 89 ? 0.550 -6.542 15.798 1.00 87.81 89 GLN A C 1
ATOM 722 O O . GLN A 1 89 ? 1.678 -7.034 15.727 1.00 87.81 89 GLN A O 1
ATOM 727 N N . GLU A 1 90 ? -0.352 -6.712 14.829 1.00 87.75 90 GLU A N 1
ATOM 728 C CA . GLU A 1 90 ? -0.025 -7.367 13.561 1.00 87.75 90 GLU A CA 1
ATOM 729 C C . GLU A 1 90 ? 1.007 -6.558 12.773 1.00 87.75 90 GLU A C 1
ATOM 731 O O . GLU A 1 90 ? 1.950 -7.146 12.255 1.00 87.75 90 GLU A O 1
ATOM 736 N N . TYR A 1 91 ? 0.886 -5.226 12.730 1.00 89.31 91 TYR A N 1
ATOM 737 C CA . TYR A 1 91 ? 1.875 -4.361 12.076 1.00 89.31 91 TYR A CA 1
ATOM 738 C C . TYR A 1 91 ? 3.282 -4.615 12.627 1.00 89.31 91 TYR A C 1
ATOM 740 O O . TYR A 1 91 ? 4.207 -4.865 11.857 1.00 89.31 91 TYR A O 1
ATOM 748 N N . GLU A 1 92 ? 3.441 -4.619 13.952 1.00 88.88 92 GLU A N 1
ATOM 749 C CA . GLU A 1 92 ? 4.736 -4.866 14.595 1.00 88.88 92 GLU A CA 1
ATOM 750 C C . GLU A 1 92 ? 5.261 -6.275 14.313 1.00 88.88 92 GLU A C 1
ATOM 752 O O . GLU A 1 92 ? 6.456 -6.459 14.076 1.00 88.88 92 GLU A O 1
ATOM 757 N N . SER A 1 93 ? 4.368 -7.266 14.305 1.00 87.00 93 SER A N 1
ATOM 758 C CA . SER A 1 93 ? 4.726 -8.659 14.038 1.00 87.00 93 SER A CA 1
ATOM 759 C C . SER A 1 93 ? 5.219 -8.846 12.602 1.00 87.00 93 SER A C 1
ATOM 761 O O . SER A 1 93 ? 6.265 -9.457 12.385 1.00 87.00 93 SER A O 1
ATOM 763 N N . VAL A 1 94 ? 4.503 -8.289 11.621 1.00 84.69 94 VAL A N 1
ATOM 764 C CA . VAL A 1 94 ? 4.860 -8.415 1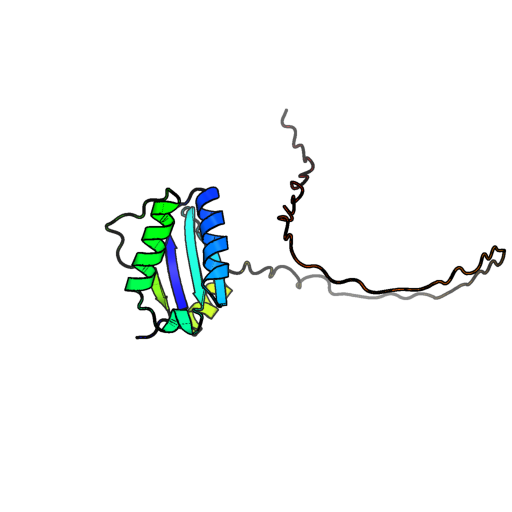0.203 1.00 84.69 94 VAL A CA 1
ATOM 765 C C . VAL A 1 94 ? 6.085 -7.556 9.875 1.00 84.69 94 VAL A C 1
ATOM 767 O O . VAL A 1 94 ? 6.997 -8.045 9.217 1.00 84.69 94 VAL A O 1
ATOM 770 N N . SER A 1 95 ? 6.173 -6.326 10.390 1.00 82.94 95 SER A N 1
ATOM 771 C CA . SER A 1 95 ? 7.347 -5.457 10.206 1.00 82.94 95 SER A CA 1
ATOM 772 C C . SER A 1 95 ? 8.624 -6.096 10.778 1.00 82.94 95 SER A C 1
ATOM 774 O O . SER A 1 95 ? 9.679 -6.070 10.141 1.00 82.94 95 SER A O 1
ATOM 776 N N . ARG A 1 96 ? 8.530 -6.776 11.934 1.00 83.12 96 ARG A N 1
ATOM 777 C CA . ARG A 1 96 ? 9.658 -7.529 12.509 1.00 83.12 96 ARG A CA 1
ATOM 778 C C . ARG A 1 96 ? 10.033 -8.751 11.673 1.00 83.12 96 ARG A C 1
ATOM 780 O O . ARG A 1 96 ? 11.219 -8.996 11.494 1.00 83.12 96 ARG A O 1
ATOM 787 N N . ALA A 1 97 ? 9.054 -9.503 11.172 1.00 80.06 97 ALA A N 1
ATOM 788 C CA . ALA A 1 97 ? 9.302 -10.682 10.339 1.00 80.06 97 ALA A CA 1
ATOM 789 C C . ALA A 1 97 ? 9.926 -10.333 8.975 1.00 80.06 97 ALA A C 1
ATOM 791 O O . ALA A 1 97 ? 10.666 -11.135 8.417 1.00 80.06 97 ALA A O 1
ATOM 792 N N . GLN A 1 98 ? 9.631 -9.141 8.453 1.00 72.38 98 GLN A N 1
ATOM 793 C CA . GLN A 1 98 ? 10.136 -8.639 7.172 1.00 72.38 98 GLN A CA 1
ATOM 794 C C . GLN A 1 98 ? 11.458 -7.862 7.296 1.00 72.38 98 GLN A C 1
ATOM 796 O O . GLN A 1 98 ? 12.106 -7.559 6.293 1.00 72.38 98 GLN A O 1
ATOM 801 N N . SER A 1 99 ? 11.881 -7.540 8.521 1.00 66.44 99 SER A N 1
ATOM 802 C CA . SER A 1 99 ? 13.215 -7.001 8.775 1.00 66.44 99 SER A CA 1
ATOM 803 C C . SER A 1 99 ? 14.229 -8.138 8.631 1.00 66.44 99 SER A C 1
ATOM 805 O O . SER A 1 99 ? 14.105 -9.127 9.358 1.00 66.44 99 SER A O 1
ATOM 807 N N . PRO A 1 100 ? 15.234 -8.043 7.740 1.00 57.47 100 PRO A N 1
ATOM 808 C CA . PRO A 1 100 ? 16.254 -9.075 7.645 1.00 57.47 100 PRO A CA 1
ATOM 809 C C . PRO A 1 100 ? 16.968 -9.164 8.994 1.00 57.47 100 PRO A C 1
ATOM 811 O O . PRO A 1 100 ? 17.682 -8.244 9.399 1.00 57.47 100 PRO A O 1
ATOM 814 N N . GLN A 1 101 ? 16.738 -10.259 9.719 1.00 44.75 101 GLN A N 1
ATOM 815 C CA . GLN A 1 101 ? 17.486 -10.568 10.925 1.00 44.75 101 GLN A CA 1
ATOM 816 C C . GLN A 1 101 ? 18.943 -10.780 10.526 1.00 44.75 101 GLN A C 1
ATOM 818 O O . GLN A 1 101 ? 19.348 -11.854 10.095 1.00 44.75 101 GLN A O 1
ATOM 823 N N . ASN A 1 102 ? 19.739 -9.729 10.685 1.00 42.06 102 ASN A N 1
ATOM 824 C CA . ASN A 1 102 ? 21.190 -9.786 10.700 1.00 42.06 102 ASN A CA 1
ATOM 825 C C . ASN A 1 102 ? 21.636 -10.430 12.030 1.00 42.06 102 ASN A C 1
ATOM 827 O O . ASN A 1 102 ? 22.265 -9.799 12.875 1.00 42.06 102 ASN A O 1
ATOM 831 N N . SER A 1 103 ? 21.199 -11.669 12.263 1.00 47.19 103 SER A N 1
ATOM 832 C CA . SER A 1 103 ? 21.497 -12.474 13.449 1.00 47.19 103 SER A CA 1
ATOM 833 C C . SER A 1 103 ? 22.588 -13.496 13.135 1.00 47.19 103 SER A C 1
ATOM 835 O O . SER A 1 103 ? 22.447 -14.670 13.451 1.00 47.19 103 SER A O 1
ATOM 837 N N . ASP A 1 104 ? 23.683 -13.025 12.536 1.00 46.97 104 ASP A N 1
ATOM 838 C CA . ASP A 1 104 ? 24.929 -13.788 12.372 1.00 46.97 104 ASP A CA 1
ATOM 839 C C . ASP A 1 104 ? 26.152 -12.988 12.871 1.00 46.97 104 ASP A C 1
ATOM 841 O O . ASP A 1 104 ? 27.239 -12.975 12.301 1.00 46.97 104 ASP A O 1
ATOM 845 N N . GLN A 1 105 ? 25.971 -12.266 13.978 1.00 50.06 105 GLN A N 1
ATOM 846 C CA . GLN A 1 105 ? 27.072 -11.784 14.808 1.00 50.06 105 GLN A CA 1
ATOM 847 C C . GLN A 1 105 ? 26.760 -12.147 16.251 1.00 50.06 105 GLN A C 1
ATOM 849 O O . GLN A 1 105 ? 25.932 -11.484 16.871 1.00 50.06 105 GLN A O 1
ATOM 854 N N . SER A 1 106 ? 27.405 -13.202 16.761 1.00 49.75 106 SER A N 1
ATOM 855 C CA . SER A 1 106 ? 27.865 -13.376 18.159 1.00 49.75 106 SER A CA 1
ATOM 856 C C . SER A 1 106 ? 27.889 -14.853 18.581 1.00 49.75 106 SER A C 1
ATOM 858 O O . SER A 1 106 ? 27.288 -15.214 19.587 1.00 49.75 106 SER A O 1
ATOM 860 N N . ALA A 1 107 ? 28.574 -15.737 17.848 1.00 50.53 107 ALA A N 1
ATOM 861 C CA . ALA A 1 107 ? 28.863 -17.080 18.365 1.00 50.53 107 ALA A CA 1
ATOM 862 C C . ALA A 1 107 ? 30.077 -17.741 17.688 1.00 50.53 107 ALA A C 1
ATOM 864 O O . ALA A 1 107 ? 29.904 -18.727 16.987 1.00 50.53 107 ALA A O 1
ATOM 865 N N . ALA A 1 108 ? 31.290 -17.204 17.889 1.00 48.44 108 ALA A N 1
ATOM 866 C CA . ALA A 1 108 ? 32.537 -17.986 18.034 1.00 48.44 108 ALA A CA 1
ATOM 867 C C . ALA A 1 108 ? 33.789 -17.084 18.006 1.00 48.44 108 ALA A C 1
ATOM 869 O O . ALA A 1 108 ? 34.426 -16.949 16.968 1.00 48.44 108 ALA A O 1
ATOM 870 N N . LEU A 1 109 ? 34.165 -16.496 19.149 1.00 44.47 109 LEU A N 1
ATOM 871 C CA . LEU A 1 109 ? 35.578 -16.360 19.553 1.00 44.47 109 LEU A CA 1
ATOM 872 C C . LEU A 1 109 ? 35.672 -16.001 21.056 1.00 44.47 109 LEU A C 1
ATOM 874 O O . LEU A 1 109 ? 35.915 -14.865 21.448 1.00 44.47 109 LEU A O 1
ATOM 878 N N . ARG A 1 110 ? 35.419 -16.995 21.913 1.00 47.25 110 ARG A N 1
ATOM 879 C CA . ARG A 1 110 ? 36.069 -17.152 23.234 1.00 47.25 110 ARG A CA 1
ATOM 880 C C . ARG A 1 110 ? 37.199 -18.156 22.984 1.00 47.25 110 ARG A C 1
ATOM 882 O O . ARG A 1 110 ? 36.944 -19.109 22.256 1.00 47.25 110 ARG A O 1
ATOM 889 N N . GLU A 1 111 ? 38.432 -18.077 23.466 1.00 52.03 111 GLU A N 1
ATOM 890 C CA . GLU A 1 111 ? 39.161 -17.393 24.555 1.00 52.03 111 GLU A CA 1
ATOM 891 C C . GLU A 1 111 ? 40.677 -17.736 24.301 1.00 52.03 111 GLU A C 1
ATOM 893 O O . GLU A 1 111 ? 40.953 -18.355 23.269 1.00 52.03 111 GLU A O 1
ATOM 898 N N . PRO A 1 112 ? 41.660 -17.588 25.219 1.00 58.91 112 PRO A N 1
ATOM 899 C CA . PRO A 1 112 ? 42.112 -16.453 26.041 1.00 58.91 112 PRO A CA 1
ATOM 900 C C . PRO A 1 112 ? 43.666 -16.237 25.992 1.00 58.91 112 PRO A C 1
ATOM 902 O O . PRO A 1 112 ? 44.394 -16.992 25.358 1.00 58.91 112 PRO A O 1
ATOM 905 N N . ASP A 1 113 ? 44.142 -15.232 26.745 1.00 44.38 113 ASP A N 1
ATOM 906 C CA . ASP A 1 113 ? 45.458 -15.113 27.425 1.00 44.38 113 ASP A CA 1
ATOM 907 C C . ASP A 1 113 ? 46.787 -14.984 26.632 1.00 44.38 113 ASP A C 1
ATOM 909 O O . ASP A 1 113 ? 47.273 -15.938 26.031 1.00 44.38 113 ASP A O 1
ATOM 913 N N . ALA A 1 114 ? 47.444 -13.814 26.734 1.00 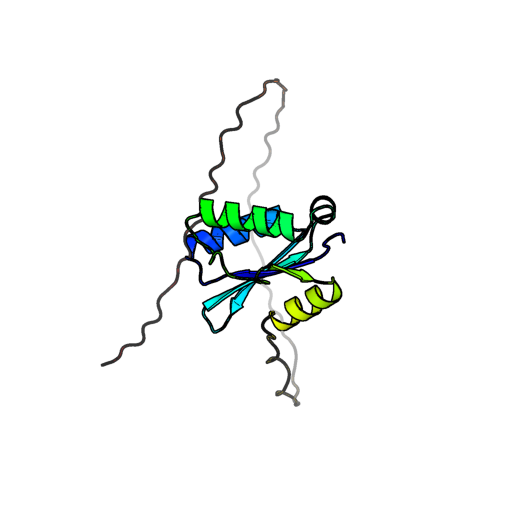40.28 114 ALA A N 1
ATOM 914 C CA . ALA A 1 114 ? 48.764 -13.670 27.383 1.00 40.28 114 ALA A CA 1
ATOM 915 C C . ALA A 1 114 ? 49.351 -12.239 27.257 1.00 40.28 114 ALA A C 1
ATOM 917 O O . ALA A 1 114 ? 49.442 -11.659 26.178 1.00 40.28 114 ALA A O 1
ATOM 918 N N . LEU A 1 115 ? 49.770 -11.716 28.415 1.00 46.22 115 LEU A N 1
ATOM 919 C CA . LEU A 1 115 ? 50.652 -10.575 28.715 1.00 46.22 115 LEU A CA 1
ATOM 920 C C . LEU A 1 115 ? 51.654 -10.135 27.620 1.00 46.22 115 LEU A C 1
ATOM 922 O O . LEU A 1 115 ? 52.414 -10.962 27.127 1.00 46.22 115 LEU A O 1
ATOM 926 N N . ALA A 1 116 ? 51.841 -8.815 27.446 1.00 40.62 116 ALA A N 1
ATOM 927 C CA . ALA A 1 116 ? 53.019 -8.103 27.989 1.00 40.62 116 ALA A CA 1
ATOM 928 C C . ALA A 1 116 ? 53.145 -6.625 27.537 1.00 40.62 116 ALA A C 1
ATOM 930 O O . ALA A 1 116 ? 53.087 -6.312 26.355 1.00 40.62 116 ALA A O 1
ATOM 931 N N . ALA A 1 117 ? 53.454 -5.782 28.532 1.00 38.22 117 ALA A N 1
ATOM 932 C CA . ALA A 1 117 ? 54.340 -4.607 28.512 1.00 38.22 117 ALA A CA 1
ATOM 933 C C . ALA A 1 117 ? 53.959 -3.317 27.740 1.00 38.22 117 ALA A C 1
ATOM 935 O O . ALA A 1 117 ? 53.828 -3.270 26.523 1.00 38.22 117 ALA A O 1
ATOM 936 N N . ALA A 1 118 ? 53.888 -2.230 28.516 1.00 42.34 118 ALA A N 1
ATOM 937 C CA . ALA A 1 118 ? 53.853 -0.821 28.110 1.00 42.34 118 ALA A CA 1
ATOM 938 C C . ALA A 1 118 ? 55.299 -0.246 27.954 1.00 42.34 118 ALA A C 1
ATOM 940 O O . ALA A 1 118 ? 56.243 -1.031 27.893 1.00 42.34 118 ALA A O 1
ATOM 941 N N . PRO A 1 119 ? 55.534 1.083 28.024 1.00 62.16 119 PRO A N 1
ATOM 942 C CA . PRO A 1 119 ? 55.428 2.098 26.958 1.00 62.16 119 PRO A CA 1
ATOM 943 C C . PRO A 1 119 ? 56.752 2.881 26.767 1.00 62.16 119 PRO A C 1
ATOM 945 O O . PRO A 1 119 ? 57.494 2.999 27.729 1.00 62.16 119 PRO A O 1
ATOM 948 N N . GLU A 1 120 ? 57.014 3.551 25.634 1.00 43.97 120 GLU A N 1
ATOM 949 C CA . GLU A 1 120 ? 58.027 4.632 25.616 1.00 43.97 120 GLU A CA 1
ATOM 950 C C . GLU A 1 120 ? 57.695 5.810 24.688 1.00 43.97 120 GLU A C 1
ATOM 952 O O . GLU A 1 120 ? 57.144 5.682 23.596 1.00 43.97 120 GLU A O 1
ATOM 957 N N . GLN A 1 121 ? 58.028 6.981 25.224 1.00 42.41 121 GLN A N 1
ATOM 958 C CA . GLN A 1 121 ? 57.858 8.333 24.721 1.00 42.41 121 GLN A CA 1
ATOM 959 C C . GLN A 1 121 ? 58.907 8.652 23.648 1.00 42.41 121 GLN A C 1
ATOM 961 O O . GLN A 1 121 ? 60.047 8.216 23.778 1.00 42.41 121 GLN A O 1
ATOM 966 N N . ASN A 1 122 ? 58.601 9.529 22.683 1.00 46.41 122 ASN A N 1
ATOM 967 C CA . ASN A 1 122 ? 59.599 10.533 22.306 1.00 46.41 122 ASN A CA 1
ATOM 968 C C . ASN A 1 122 ? 59.017 11.784 21.634 1.00 46.41 122 ASN A C 1
ATOM 970 O O . ASN A 1 122 ? 58.202 11.738 20.717 1.00 46.41 122 ASN A O 1
ATOM 974 N N . THR A 1 123 ? 59.488 12.906 22.157 1.00 48.47 123 THR A N 1
ATOM 975 C CA . THR A 1 123 ? 59.279 14.315 21.813 1.00 48.47 123 THR A CA 1
ATOM 976 C C . THR A 1 123 ? 59.959 14.754 20.512 1.00 48.47 123 THR A C 1
ATOM 978 O O . THR A 1 123 ? 61.044 14.270 20.217 1.00 48.47 123 THR A O 1
ATOM 981 N N . CYS A 1 124 ? 59.400 15.769 19.832 1.00 38.47 124 CYS A N 1
ATOM 982 C CA . CYS A 1 124 ? 60.110 16.885 19.160 1.00 38.47 124 CYS A CA 1
ATOM 983 C C . CYS A 1 124 ? 59.043 17.851 18.583 1.00 38.47 124 CYS A C 1
ATOM 985 O O . CYS A 1 124 ? 58.303 17.477 17.683 1.00 38.47 124 CYS A O 1
ATOM 987 N N . ALA A 1 125 ? 58.668 18.952 19.237 1.00 41.72 125 ALA A N 1
ATOM 988 C CA . ALA A 1 125 ? 59.333 20.258 19.331 1.00 41.72 125 ALA A CA 1
ATOM 989 C C . ALA A 1 125 ? 59.433 21.065 18.009 1.00 41.72 125 ALA A C 1
ATOM 991 O O . ALA A 1 125 ? 60.279 20.810 17.164 1.00 41.72 125 ALA A O 1
ATOM 992 N N . SER A 1 126 ? 58.661 22.165 17.984 1.00 42.72 126 SER A N 1
ATOM 993 C CA . SER A 1 126 ? 59.036 23.497 17.469 1.00 42.72 126 SER A CA 1
ATOM 994 C C . SER A 1 126 ? 59.020 23.776 15.953 1.00 42.72 126 SER A C 1
ATOM 996 O O . SER A 1 126 ? 59.888 23.329 15.216 1.00 42.72 126 SER A O 1
ATOM 998 N N . CYS A 1 127 ? 58.120 24.663 15.497 1.00 38.53 127 CYS A N 1
ATOM 999 C CA . CYS A 1 127 ? 58.416 26.098 15.289 1.00 38.53 127 CYS A CA 1
ATOM 1000 C C . CYS A 1 127 ? 57.427 26.797 14.330 1.00 38.53 127 CYS A C 1
ATOM 1002 O O . CYS A 1 127 ? 57.239 26.351 13.207 1.00 38.53 127 CYS A O 1
ATOM 1004 N N . ARG A 1 128 ? 56.990 27.995 14.762 1.00 42.41 128 ARG A N 1
ATOM 1005 C CA . ARG A 1 128 ? 56.734 29.235 13.983 1.00 42.41 128 ARG A CA 1
ATOM 1006 C C . ARG A 1 128 ? 55.616 29.189 12.932 1.00 42.41 128 ARG A C 1
ATOM 1008 O O . ARG A 1 128 ? 55.717 28.511 11.928 1.00 42.41 128 ARG A O 1
ATOM 1015 N N . GLY A 1 129 ? 54.526 29.925 13.146 1.00 37.00 129 GLY A N 1
ATOM 1016 C CA . GLY A 1 129 ? 54.430 31.369 12.849 1.00 37.00 129 GLY A CA 1
ATOM 1017 C C . GLY A 1 129 ? 53.713 31.498 11.496 1.00 37.00 129 GLY A C 1
ATOM 1018 O O . GLY A 1 129 ? 54.066 30.794 10.567 1.00 37.00 129 GLY A O 1
ATOM 1019 N N . VAL A 1 130 ? 52.634 32.255 11.322 1.00 48.12 130 VAL A N 1
ATOM 1020 C CA . VAL A 1 130 ? 52.594 33.719 11.301 1.00 48.12 130 VAL A CA 1
ATOM 1021 C C . VAL A 1 130 ? 51.135 34.176 11.466 1.00 48.12 130 VAL A C 1
ATOM 1023 O O . VAL A 1 130 ? 50.213 33.563 10.933 1.00 48.12 130 VAL A O 1
ATOM 1026 N N . ALA A 1 131 ? 50.960 35.263 12.213 1.00 46.94 131 ALA A N 1
ATOM 1027 C CA . ALA A 1 131 ? 49.720 36.001 12.398 1.00 46.94 131 ALA A CA 1
ATOM 1028 C C . ALA A 1 131 ? 49.463 36.970 11.237 1.00 46.94 131 ALA A C 1
ATOM 1030 O O . ALA A 1 131 ? 50.403 37.643 10.829 1.00 46.94 131 ALA A O 1
ATOM 1031 N N . TYR A 1 132 ? 48.199 37.145 10.837 1.00 45.25 132 TYR A N 1
ATOM 1032 C CA . TYR A 1 132 ? 47.676 38.437 10.381 1.00 45.25 132 TYR A CA 1
ATOM 1033 C C . TYR A 1 132 ? 46.233 38.600 10.855 1.00 45.25 132 TYR A C 1
ATOM 1035 O O . TYR A 1 132 ? 45.469 37.643 10.959 1.00 45.25 132 TYR A O 1
ATOM 1043 N N . SER A 1 133 ? 45.925 39.843 11.182 1.00 49.53 133 SER A N 1
ATOM 1044 C CA . SER A 1 133 ? 44.865 40.310 12.055 1.00 49.53 133 SER A CA 1
ATOM 1045 C C . SER A 1 133 ? 43.862 41.154 11.256 1.00 49.53 133 SER A C 1
ATOM 1047 O O . SER A 1 133 ? 44.282 41.915 10.394 1.00 49.53 133 SER A O 1
ATOM 1049 N N . ILE A 1 134 ? 42.581 41.023 11.631 1.00 49.53 134 ILE A N 1
ATOM 1050 C CA . ILE A 1 134 ? 41.455 41.991 11.629 1.00 49.53 134 ILE A CA 1
ATOM 1051 C C . ILE A 1 134 ? 41.099 42.810 10.376 1.00 49.53 134 ILE A C 1
ATOM 1053 O O . ILE A 1 134 ? 41.894 43.558 9.820 1.00 49.53 134 ILE A O 1
ATOM 1057 N N . GLY A 1 135 ? 39.794 42.790 10.095 1.00 42.59 135 GLY A N 1
ATOM 1058 C CA . GLY A 1 135 ? 39.047 43.845 9.419 1.00 42.59 135 GLY A CA 1
ATOM 1059 C C . GLY A 1 135 ? 37.565 43.726 9.786 1.00 42.59 135 GLY A C 1
ATOM 1060 O O . GLY A 1 135 ? 36.840 42.950 9.170 1.00 42.59 135 GLY A O 1
ATOM 1061 N N . GLU A 1 136 ? 37.152 44.438 10.839 1.00 47.66 136 GLU A N 1
ATOM 1062 C CA . GLU A 1 136 ? 35.765 44.887 11.043 1.00 47.66 136 GLU A CA 1
ATOM 1063 C C . GLU A 1 136 ? 35.298 45.669 9.806 1.00 47.66 136 GLU A C 1
ATOM 1065 O O . GLU A 1 136 ? 36.125 46.333 9.190 1.00 47.66 136 GLU A O 1
ATOM 1070 N N . GLU A 1 137 ? 34.009 45.615 9.450 1.00 43.06 137 GLU A N 1
ATOM 1071 C CA . GLU A 1 137 ? 33.108 46.776 9.573 1.00 43.06 137 GLU A CA 1
ATOM 1072 C C . GLU A 1 137 ? 31.686 46.481 9.023 1.00 43.06 137 GLU A C 1
ATOM 1074 O O . GLU A 1 137 ? 31.505 46.012 7.903 1.00 43.06 137 GLU A O 1
ATOM 1079 N N . ILE A 1 138 ? 30.691 46.807 9.859 1.00 51.66 138 ILE A N 1
ATOM 1080 C CA . ILE A 1 138 ? 29.326 47.330 9.612 1.00 51.66 138 ILE A CA 1
ATOM 1081 C C . ILE A 1 138 ? 28.340 46.719 8.588 1.00 51.66 138 ILE A C 1
ATOM 1083 O O . ILE A 1 138 ? 28.470 46.778 7.370 1.00 51.66 138 ILE A O 1
ATOM 1087 N N . THR A 1 139 ? 27.190 46.330 9.150 1.00 50.91 139 THR A N 1
ATOM 1088 C CA . THR A 1 139 ? 25.836 46.350 8.560 1.00 50.91 139 THR A CA 1
ATOM 1089 C C . THR A 1 139 ? 25.390 47.757 8.131 1.00 50.91 139 THR A C 1
ATOM 1091 O O . THR A 1 139 ? 25.730 48.730 8.806 1.00 50.91 139 THR A O 1
ATOM 1094 N N . PRO A 1 140 ? 24.485 47.873 7.138 1.00 53.91 140 PRO A N 1
ATOM 1095 C CA . PRO A 1 140 ? 23.090 48.159 7.500 1.00 53.91 140 PRO A CA 1
ATOM 1096 C C . PRO A 1 140 ? 22.034 47.394 6.679 1.00 53.91 140 PRO A C 1
ATOM 1098 O O . PRO A 1 140 ? 22.262 46.914 5.573 1.00 53.91 140 PRO A O 1
ATOM 1101 N N . ALA A 1 141 ? 20.847 47.299 7.276 1.00 54.34 141 ALA A N 1
ATOM 1102 C CA . ALA A 1 141 ? 19.640 46.678 6.748 1.00 54.34 141 ALA A CA 1
ATOM 1103 C C . ALA A 1 141 ? 19.123 47.327 5.451 1.00 54.34 141 ALA A C 1
ATOM 1105 O O . ALA A 1 141 ? 19.145 48.548 5.319 1.00 54.34 141 ALA A O 1
ATOM 1106 N N . THR A 1 142 ? 18.535 46.527 4.554 1.00 51.06 142 THR A N 1
ATOM 1107 C CA . THR A 1 142 ? 17.441 46.959 3.666 1.00 51.06 142 THR A CA 1
ATOM 1108 C C . THR A 1 142 ? 16.582 45.764 3.241 1.00 51.06 142 THR A C 1
ATOM 1110 O O . THR A 1 142 ? 17.058 44.748 2.744 1.00 51.06 142 THR A O 1
ATOM 1113 N N . THR A 1 143 ? 15.292 45.934 3.493 1.00 51.84 143 THR A N 1
ATOM 1114 C CA . THR A 1 143 ? 14.118 45.139 3.136 1.00 51.84 143 THR A CA 1
ATOM 1115 C C . THR A 1 143 ? 13.981 44.884 1.629 1.00 51.84 143 THR A C 1
ATOM 1117 O O . THR A 1 143 ? 13.982 45.849 0.874 1.00 51.84 143 THR A O 1
ATOM 1120 N N . ALA A 1 144 ? 13.744 43.631 1.207 1.00 39.12 144 ALA A N 1
ATOM 1121 C CA . ALA A 1 144 ? 12.790 43.260 0.142 1.00 39.12 144 ALA A CA 1
ATOM 1122 C C . ALA A 1 144 ? 12.716 41.726 -0.059 1.00 39.12 144 ALA A C 1
ATOM 1124 O O . ALA A 1 144 ? 13.720 41.038 -0.203 1.00 39.12 144 ALA A O 1
ATOM 1125 N N . VAL A 1 145 ? 11.490 41.214 -0.086 1.00 54.31 145 VAL A N 1
ATOM 1126 C CA . VAL A 1 145 ? 11.033 39.848 -0.428 1.00 54.31 145 VAL A CA 1
ATOM 1127 C C . VAL A 1 145 ? 10.452 39.922 -1.868 1.00 54.31 145 VAL A C 1
ATOM 1129 O O . VAL A 1 145 ? 10.130 41.048 -2.256 1.00 54.31 145 VAL A O 1
ATOM 1132 N N . PRO A 1 146 ? 10.150 38.857 -2.660 1.00 55.16 146 PRO A N 1
ATOM 1133 C CA . PRO A 1 146 ? 10.552 37.432 -2.711 1.00 55.16 146 PRO A CA 1
ATOM 1134 C C . PRO A 1 146 ? 11.019 36.953 -4.114 1.00 55.16 146 PRO A C 1
ATOM 1136 O O . PRO A 1 146 ? 10.374 37.262 -5.109 1.00 55.16 146 PRO A O 1
ATOM 1139 N N . HIS A 1 147 ? 11.958 36.001 -4.198 1.00 43.09 147 HIS A N 1
ATOM 1140 C CA . HIS A 1 147 ? 12.006 35.044 -5.325 1.00 43.09 147 HIS A CA 1
ATOM 1141 C C . HIS A 1 147 ? 12.529 33.686 -4.829 1.00 43.09 147 HIS A C 1
ATOM 1143 O O . HIS A 1 147 ? 13.735 33.474 -4.723 1.00 43.09 147 HIS A O 1
ATOM 1149 N N . THR A 1 148 ? 11.634 32.752 -4.491 1.00 45.12 148 THR A N 1
ATOM 1150 C CA . THR A 1 148 ? 12.031 31.360 -4.225 1.00 45.12 148 THR A CA 1
ATOM 1151 C C . THR A 1 148 ? 12.250 30.658 -5.559 1.00 45.12 148 THR A C 1
ATOM 1153 O O . THR A 1 148 ? 11.347 30.061 -6.139 1.00 45.12 148 THR A O 1
ATOM 1156 N N . THR A 1 149 ? 13.477 30.769 -6.053 1.00 50.78 149 THR A N 1
ATOM 1157 C CA . THR A 1 149 ? 14.007 29.948 -7.136 1.00 50.78 149 THR A CA 1
ATOM 1158 C C . THR A 1 149 ? 14.177 28.520 -6.627 1.00 50.78 149 THR A C 1
ATOM 1160 O O . THR A 1 149 ? 14.771 28.281 -5.576 1.00 50.78 149 THR A O 1
ATOM 1163 N N . ALA A 1 150 ? 13.619 27.572 -7.376 1.00 52.00 150 ALA A N 1
ATOM 1164 C CA . ALA A 1 150 ? 13.708 26.146 -7.122 1.00 52.00 150 ALA A CA 1
ATOM 1165 C C . ALA A 1 150 ? 15.174 25.690 -7.022 1.00 52.00 150 ALA A C 1
ATOM 1167 O O . ALA A 1 150 ? 15.895 25.645 -8.019 1.00 52.00 150 ALA A O 1
ATOM 1168 N N . ASN A 1 151 ? 15.600 25.301 -5.819 1.00 44.97 151 ASN A N 1
ATOM 1169 C CA . ASN A 1 151 ? 16.815 24.519 -5.633 1.00 44.97 151 ASN A CA 1
ATOM 1170 C C . ASN A 1 151 ? 16.540 23.084 -6.095 1.00 44.97 151 ASN A C 1
ATOM 1172 O O . ASN A 1 151 ? 16.072 22.237 -5.336 1.00 44.97 151 ASN A O 1
ATOM 1176 N N . PHE A 1 152 ? 16.837 22.818 -7.365 1.00 49.12 152 PHE A N 1
ATOM 1177 C CA . PHE A 1 152 ? 17.077 21.469 -7.863 1.00 49.12 152 PHE A CA 1
ATOM 1178 C C . PHE A 1 152 ? 18.307 20.907 -7.136 1.00 49.12 152 PHE A C 1
ATOM 1180 O O . PHE A 1 152 ? 19.447 21.148 -7.535 1.00 49.12 152 PHE A O 1
ATOM 1187 N N . MET A 1 153 ? 18.093 20.144 -6.064 1.00 51.09 153 MET A N 1
ATOM 1188 C CA . MET A 1 153 ? 19.134 19.260 -5.547 1.00 51.09 153 MET A CA 1
ATOM 1189 C C . MET A 1 153 ? 19.360 18.141 -6.569 1.00 51.09 153 MET A C 1
ATOM 1191 O O . MET A 1 153 ? 18.626 17.157 -6.625 1.00 51.09 153 MET A O 1
ATOM 1195 N N . ARG A 1 154 ? 20.383 18.312 -7.411 1.00 51.62 154 ARG A N 1
ATOM 1196 C CA . ARG A 1 154 ? 20.987 17.221 -8.180 1.00 51.62 154 ARG A CA 1
ATOM 1197 C C . ARG A 1 154 ? 21.664 16.266 -7.197 1.00 51.62 154 ARG A C 1
ATOM 1199 O O . ARG A 1 154 ? 22.728 16.574 -6.670 1.00 51.62 154 ARG A O 1
ATOM 1206 N N . LEU A 1 155 ? 21.047 15.112 -6.962 1.00 55.72 155 LEU A N 1
ATOM 1207 C CA . LEU A 1 155 ? 21.717 13.966 -6.348 1.00 55.72 155 LEU A CA 1
ATOM 1208 C C . LEU A 1 155 ? 22.757 13.407 -7.338 1.00 55.72 155 LEU A C 1
ATOM 1210 O O . LEU A 1 155 ? 22.436 13.264 -8.522 1.00 55.72 155 LEU A O 1
ATOM 1214 N N . PRO A 1 156 ? 23.990 13.092 -6.904 1.00 64.56 156 PRO A N 1
ATOM 1215 C CA . PRO A 1 156 ? 24.947 12.392 -7.752 1.00 64.56 156 PRO A CA 1
ATOM 1216 C C . PRO A 1 156 ? 24.518 10.926 -7.956 1.00 64.56 156 PRO A C 1
ATOM 1218 O O . PRO A 1 156 ? 23.934 10.326 -7.048 1.00 64.56 156 PRO A O 1
ATOM 1221 N N . PRO A 1 157 ? 24.806 10.320 -9.122 1.00 62.47 157 PRO A N 1
ATOM 1222 C CA . PRO A 1 157 ? 24.568 8.897 -9.333 1.00 62.47 157 PRO A CA 1
ATOM 1223 C C . PRO A 1 157 ? 25.498 8.051 -8.443 1.00 62.47 157 PRO A C 1
ATOM 1225 O O . PRO A 1 157 ? 26.638 8.454 -8.193 1.00 62.47 157 PRO A O 1
ATOM 1228 N N . PRO A 1 158 ? 25.062 6.863 -7.986 1.00 58.84 158 PRO A N 1
ATOM 1229 C CA . PRO A 1 158 ? 25.940 5.946 -7.276 1.00 58.84 158 PRO A CA 1
ATOM 1230 C C . PRO A 1 158 ? 27.018 5.402 -8.220 1.00 58.84 158 PRO A C 1
ATOM 1232 O O . PRO A 1 158 ? 26.737 4.736 -9.218 1.00 58.84 158 PRO A O 1
ATOM 1235 N N . VAL A 1 159 ? 28.274 5.679 -7.871 1.00 57.84 159 VAL A N 1
ATOM 1236 C CA . VAL A 1 159 ? 29.464 5.058 -8.455 1.00 57.84 159 VAL A CA 1
ATOM 1237 C C . VAL A 1 159 ? 29.522 3.613 -7.959 1.00 57.84 159 VAL A C 1
ATOM 1239 O O . VAL A 1 159 ? 30.004 3.355 -6.860 1.00 57.84 159 VAL A O 1
ATOM 1242 N N . ASN A 1 160 ? 29.024 2.661 -8.749 1.00 56.34 160 ASN A N 1
ATOM 1243 C CA . ASN A 1 160 ? 29.318 1.248 -8.519 1.00 56.34 160 ASN A CA 1
ATOM 1244 C C . ASN A 1 160 ? 30.587 0.860 -9.283 1.00 56.34 160 ASN A C 1
ATOM 1246 O O . ASN A 1 160 ? 30.598 0.689 -10.502 1.00 56.34 160 ASN A O 1
ATOM 1250 N N . LEU A 1 161 ? 31.669 0.752 -8.515 1.00 52.06 161 LEU A N 1
ATOM 1251 C CA . LEU A 1 161 ? 32.938 0.158 -8.901 1.00 52.06 161 LEU A CA 1
ATOM 1252 C C . LEU A 1 161 ? 32.771 -1.353 -9.130 1.00 52.06 161 LEU A C 1
ATOM 1254 O O . LEU A 1 161 ? 32.418 -2.103 -8.225 1.00 52.06 161 LEU A O 1
ATOM 1258 N N . LEU A 1 162 ? 33.071 -1.765 -10.361 1.00 55.28 162 LEU A N 1
ATOM 1259 C CA . LEU A 1 162 ? 33.640 -3.048 -10.787 1.00 55.28 162 LEU A CA 1
ATOM 1260 C C . LEU A 1 162 ? 33.958 -4.089 -9.692 1.00 55.28 162 LEU A C 1
ATOM 1262 O O . LEU A 1 162 ? 34.890 -3.912 -8.907 1.00 55.28 162 LEU A O 1
ATOM 1266 N N . ARG A 1 163 ? 33.397 -5.296 -9.851 1.00 53.19 163 ARG A N 1
ATOM 1267 C CA . ARG A 1 163 ? 34.186 -6.534 -9.733 1.00 53.19 163 ARG A CA 1
ATOM 1268 C C . ARG A 1 163 ? 33.941 -7.453 -10.929 1.00 53.19 163 ARG A C 1
ATOM 1270 O O . ARG A 1 163 ? 32.862 -7.998 -11.116 1.00 53.19 163 ARG A O 1
ATOM 1277 N N . LYS A 1 164 ? 35.006 -7.595 -11.723 1.00 52.72 164 LYS A N 1
ATOM 1278 C CA . LYS A 1 164 ? 35.262 -8.685 -12.668 1.00 52.72 164 LYS A CA 1
ATOM 1279 C C . LYS A 1 164 ? 35.150 -10.032 -11.948 1.00 52.72 164 LYS A C 1
ATOM 1281 O O . LYS A 1 164 ? 35.814 -10.219 -10.932 1.00 52.72 164 LYS A O 1
ATOM 1286 N N . ILE A 1 165 ? 34.459 -10.986 -12.558 1.00 53.31 165 ILE A N 1
ATOM 1287 C CA . ILE A 1 165 ? 34.865 -12.392 -12.506 1.00 53.31 165 ILE A CA 1
ATOM 1288 C C . ILE A 1 165 ? 34.982 -12.823 -13.965 1.00 53.31 165 ILE A C 1
ATOM 1290 O O . ILE A 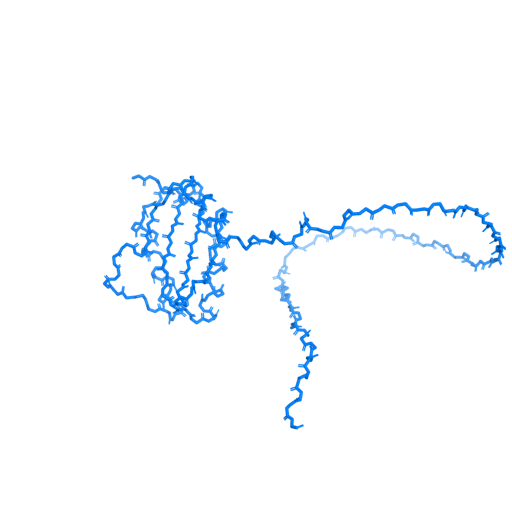1 165 ? 34.005 -12.821 -14.708 1.00 53.31 165 ILE A O 1
ATOM 1294 N N . ALA A 1 166 ? 36.221 -13.051 -14.391 1.00 55.25 166 ALA A N 1
ATOM 1295 C CA . ALA A 1 166 ? 36.540 -13.590 -15.699 1.00 55.25 166 ALA A CA 1
ATOM 1296 C C . ALA A 1 166 ? 36.184 -15.081 -15.709 1.00 55.25 166 ALA A C 1
ATOM 1298 O O . ALA A 1 166 ? 36.586 -15.810 -14.805 1.00 55.25 166 ALA A O 1
ATOM 1299 N N . ALA A 1 167 ? 35.451 -15.512 -16.730 1.00 56.91 167 ALA A N 1
ATOM 1300 C CA . ALA A 1 167 ? 35.339 -16.907 -17.119 1.00 56.91 167 ALA A CA 1
ATOM 1301 C C . ALA A 1 167 ? 35.975 -17.033 -18.506 1.00 56.91 167 ALA A C 1
ATOM 1303 O O . ALA A 1 167 ? 35.406 -16.545 -19.483 1.00 56.91 167 ALA A O 1
ATOM 1304 N N . HIS A 1 168 ? 37.177 -17.605 -18.556 1.00 50.50 168 HIS A N 1
ATOM 1305 C CA . HIS A 1 168 ? 37.693 -18.387 -19.677 1.00 50.50 168 HIS A CA 1
ATOM 1306 C C . HIS A 1 168 ? 38.921 -19.177 -19.236 1.00 50.50 168 HIS A C 1
ATOM 1308 O O . HIS A 1 168 ? 39.781 -18.576 -18.552 1.00 50.50 168 HIS A O 1
#

pLDDT: mean 72.04, std 20.26, range [37.0, 95.12]

Foldseek 3Di:
DFFFKKKAWAAQDDPQLVVVVVVVQVVAAPDWDWAQDPNNIIIIIGGGDPVNRPDDQVRVVVVVQVSCVVSVHHDDPPDPPRMDGDDPVVSVVVVVVRPPPPPPPDPDDDDDDDDDDDDDDDDDDDDDDDDDDDDDDDDDDDDDDDDPDDDPPDDDDDDDDDDDDDDD